Protein AF-A0A417QMX8-F1 (afdb_monomer_lite)

Structure (mmCIF, N/CA/C/O backbone):
data_AF-A0A417QMX8-F1
#
_entry.id   AF-A0A417QMX8-F1
#
loop_
_atom_site.group_PDB
_atom_site.id
_atom_site.type_symbol
_atom_site.label_atom_id
_atom_site.label_alt_id
_atom_site.label_comp_id
_atom_site.label_asym_id
_atom_site.label_entity_id
_atom_site.label_seq_id
_atom_site.pdbx_PDB_ins_code
_atom_site.Cartn_x
_atom_site.Cartn_y
_atom_site.Cartn_z
_atom_site.occupancy
_atom_site.B_iso_or_equiv
_atom_site.auth_seq_id
_atom_site.auth_comp_id
_atom_site.auth_asym_id
_atom_site.auth_atom_id
_atom_site.pdbx_PDB_model_num
ATOM 1 N N . MET A 1 1 ? -8.780 -16.884 26.798 1.00 54.28 1 MET A N 1
ATOM 2 C CA . MET A 1 1 ? -8.172 -17.456 25.571 1.00 54.28 1 MET A CA 1
ATOM 3 C C . MET A 1 1 ? -7.339 -18.668 25.949 1.00 54.28 1 MET A C 1
ATOM 5 O O . MET A 1 1 ? -6.487 -18.534 26.827 1.00 54.28 1 MET A O 1
ATOM 9 N N . LYS A 1 2 ? -7.611 -19.843 25.368 1.00 57.75 2 LYS A N 1
ATOM 10 C CA . LYS A 1 2 ? -6.919 -21.092 25.726 1.00 57.75 2 LYS A CA 1
ATOM 11 C C . LYS A 1 2 ? -5.534 -21.127 25.065 1.00 57.75 2 LYS A C 1
ATOM 13 O O . LYS A 1 2 ? -5.317 -20.544 24.009 1.00 57.75 2 LYS A O 1
ATOM 18 N N . LYS A 1 3 ? -4.575 -21.821 25.689 1.00 55.22 3 LYS A N 1
ATOM 19 C CA . LYS A 1 3 ? -3.180 -21.956 25.213 1.00 55.22 3 LYS A CA 1
ATOM 20 C C . LYS A 1 3 ? -3.089 -22.471 23.762 1.00 55.22 3 LYS A C 1
ATOM 22 O O . LYS A 1 3 ? -2.187 -22.069 23.039 1.00 55.22 3 LYS A O 1
ATOM 27 N N . SER A 1 4 ? -4.052 -23.295 23.342 1.00 53.16 4 SER A N 1
ATOM 28 C CA . SER A 1 4 ? -4.179 -23.825 21.976 1.00 53.16 4 SER A CA 1
ATOM 29 C C . SER A 1 4 ? -4.442 -22.729 20.929 1.00 53.16 4 SER A C 1
ATOM 31 O O . SER A 1 4 ? -3.781 -22.712 19.892 1.00 53.16 4 SER A O 1
ATOM 33 N N . ASP A 1 5 ? -5.281 -21.739 21.246 1.00 51.12 5 ASP A N 1
ATOM 34 C CA . ASP A 1 5 ? -5.625 -20.640 20.329 1.00 51.12 5 ASP A CA 1
ATOM 35 C C . ASP A 1 5 ? -4.407 -19.751 20.027 1.00 51.12 5 ASP A C 1
ATOM 37 O O . ASP A 1 5 ? -4.219 -19.286 18.904 1.00 51.12 5 ASP A O 1
ATOM 41 N N . LYS A 1 6 ? -3.532 -19.555 21.027 1.00 50.91 6 LYS A N 1
ATOM 42 C CA . LYS A 1 6 ? -2.272 -18.808 20.868 1.00 50.91 6 LYS A CA 1
ATOM 43 C C . LYS A 1 6 ? -1.264 -19.533 19.979 1.00 50.91 6 LYS A C 1
ATOM 45 O O . LYS A 1 6 ? -0.525 -18.873 19.257 1.00 50.91 6 LYS A O 1
ATOM 50 N N . ILE A 1 7 ? -1.210 -20.864 20.049 1.00 55.16 7 ILE A N 1
ATOM 51 C CA . ILE A 1 7 ? -0.301 -21.668 19.221 1.00 55.16 7 ILE A CA 1
ATOM 52 C C . ILE A 1 7 ? -0.758 -21.597 17.766 1.00 55.16 7 ILE A C 1
ATOM 54 O O . ILE A 1 7 ? 0.043 -21.267 16.901 1.00 55.16 7 ILE A O 1
ATOM 58 N N . PHE A 1 8 ? -2.054 -21.788 17.517 1.00 44.28 8 PHE A N 1
ATOM 59 C CA . PHE A 1 8 ? -2.625 -21.745 16.173 1.00 44.28 8 PHE A CA 1
ATOM 60 C C . PHE A 1 8 ? -2.494 -20.368 15.503 1.00 44.28 8 PHE A C 1
ATOM 62 O O . PHE A 1 8 ? -2.169 -20.287 14.319 1.00 44.28 8 PHE A O 1
ATOM 69 N N . ALA A 1 9 ? -2.691 -19.279 16.255 1.00 54.56 9 ALA A N 1
ATOM 70 C CA . ALA A 1 9 ? -2.463 -17.922 15.754 1.00 54.56 9 ALA A CA 1
ATOM 71 C C . ALA A 1 9 ? -0.992 -17.696 15.359 1.00 54.56 9 ALA A C 1
ATOM 73 O O . ALA A 1 9 ? -0.721 -17.214 14.261 1.00 54.56 9 ALA A O 1
ATOM 74 N N . ARG A 1 10 ? -0.048 -18.147 16.197 1.00 57.88 10 ARG A N 1
ATOM 75 C CA . ARG A 1 10 ? 1.392 -18.041 15.927 1.00 57.88 10 ARG A CA 1
ATOM 76 C C . ARG A 1 10 ? 1.803 -18.848 14.687 1.00 57.88 10 ARG A C 1
ATOM 78 O O . ARG A 1 10 ? 2.623 -18.385 13.905 1.00 57.88 10 ARG A O 1
ATOM 85 N N . THR A 1 11 ? 1.197 -20.017 14.458 1.00 62.81 11 THR A N 1
ATOM 86 C CA . THR A 1 11 ? 1.437 -20.828 13.250 1.00 62.81 11 THR A CA 1
ATOM 87 C C . THR A 1 11 ? 0.980 -20.112 11.977 1.00 62.81 11 THR A C 1
ATOM 89 O O . THR A 1 11 ? 1.682 -20.159 10.972 1.00 62.81 11 THR A O 1
ATOM 92 N N . LYS A 1 12 ? -0.157 -19.404 12.010 1.00 59.84 12 LYS A N 1
ATOM 93 C CA . LYS A 1 12 ? -0.648 -18.614 10.865 1.00 59.84 12 LYS A CA 1
ATOM 94 C C . LYS A 1 12 ? 0.264 -17.436 10.538 1.00 59.84 12 LYS A C 1
ATOM 96 O O . LYS A 1 12 ? 0.557 -17.210 9.368 1.00 59.84 12 LYS A O 1
ATOM 101 N N . GLU A 1 13 ? 0.736 -16.726 11.561 1.00 58.25 13 GLU A N 1
ATOM 102 C CA . GLU A 1 13 ? 1.704 -15.632 11.410 1.00 58.25 13 GLU A CA 1
ATOM 103 C C . GLU A 1 13 ? 3.024 -16.138 10.813 1.00 58.25 13 GLU A C 1
ATOM 105 O O . GLU A 1 13 ? 3.556 -15.524 9.892 1.00 58.25 13 GLU A O 1
ATOM 110 N N . SER A 1 14 ? 3.515 -17.298 11.267 1.00 60.28 14 SER A N 1
ATOM 111 C CA . SER A 1 14 ? 4.718 -17.929 10.708 1.00 60.28 14 SER A CA 1
ATOM 112 C C . SER A 1 14 ? 4.537 -18.367 9.253 1.00 60.28 14 SER A C 1
ATOM 114 O O . SER A 1 14 ? 5.435 -18.150 8.448 1.00 60.28 14 SER A O 1
ATOM 116 N N . ILE A 1 15 ? 3.384 -18.936 8.884 1.00 68.88 15 ILE A N 1
ATOM 117 C CA . ILE A 1 15 ? 3.096 -19.327 7.492 1.00 68.88 15 ILE A CA 1
ATOM 118 C C . ILE A 1 15 ? 3.048 -18.095 6.584 1.00 68.88 15 ILE A C 1
ATOM 120 O O . ILE A 1 15 ? 3.645 -18.109 5.511 1.00 68.88 15 ILE A O 1
ATOM 124 N N . LEU A 1 16 ? 2.386 -17.021 7.022 1.00 63.09 16 LEU A N 1
ATOM 125 C CA . LEU A 1 16 ? 2.318 -15.769 6.268 1.00 63.09 16 LEU A CA 1
ATOM 126 C C . LEU A 1 16 ? 3.715 -15.171 6.050 1.00 63.09 16 LEU A C 1
ATOM 128 O O . LEU A 1 16 ? 4.036 -14.777 4.933 1.00 63.09 16 LEU A O 1
ATOM 132 N N . LEU A 1 17 ? 4.558 -15.169 7.089 1.00 62.47 17 LEU A N 1
ATOM 133 C CA . LEU A 1 17 ? 5.957 -14.739 7.015 1.00 62.47 17 LEU A CA 1
ATOM 134 C C . LEU A 1 17 ? 6.774 -15.582 6.035 1.00 62.47 17 LEU A C 1
ATOM 136 O O . LEU A 1 17 ? 7.532 -15.022 5.255 1.00 62.47 17 LEU A O 1
ATOM 140 N N . ILE A 1 18 ? 6.604 -16.905 6.042 1.00 70.56 18 ILE A N 1
ATOM 141 C CA . ILE A 1 18 ? 7.305 -17.808 5.120 1.00 70.56 18 ILE A CA 1
ATOM 142 C C . ILE A 1 18 ? 6.863 -17.553 3.676 1.00 70.56 18 ILE A C 1
ATOM 144 O O . ILE A 1 18 ? 7.710 -17.467 2.794 1.00 70.56 18 ILE A O 1
ATOM 148 N N . VAL A 1 19 ? 5.562 -17.379 3.425 1.00 69.12 19 VAL A N 1
ATOM 149 C CA . VAL A 1 19 ? 5.044 -17.056 2.085 1.00 69.12 19 VAL A CA 1
ATOM 150 C C . VAL A 1 19 ? 5.583 -15.707 1.603 1.00 69.12 19 VAL A C 1
ATOM 152 O O . VAL A 1 19 ? 6.073 -15.622 0.481 1.00 69.12 19 VAL A O 1
ATOM 155 N N . LEU A 1 20 ? 5.571 -14.680 2.457 1.00 59.78 20 LEU A N 1
ATOM 156 C CA . LEU A 1 20 ? 6.197 -13.380 2.184 1.00 59.78 20 LEU A CA 1
ATOM 157 C C . LEU A 1 20 ? 7.687 -13.525 1.854 1.00 59.78 20 LEU A C 1
ATOM 159 O O . LEU A 1 20 ? 8.150 -12.967 0.865 1.00 59.78 20 LEU A O 1
ATOM 163 N N . LEU A 1 21 ? 8.427 -14.309 2.640 1.00 63.59 21 LEU A N 1
ATOM 164 C CA . LEU A 1 21 ? 9.862 -14.515 2.449 1.00 63.59 21 LEU A CA 1
ATOM 165 C C . LEU A 1 21 ? 10.164 -15.239 1.129 1.00 63.59 21 LEU A C 1
ATOM 167 O O . LEU A 1 21 ? 11.103 -14.869 0.433 1.00 63.59 21 LEU A O 1
ATOM 171 N N . VAL A 1 22 ? 9.348 -16.232 0.765 1.00 63.25 22 VAL A N 1
ATOM 172 C CA . VAL A 1 22 ? 9.466 -16.984 -0.495 1.00 63.25 22 VAL A CA 1
ATOM 173 C C . VAL A 1 22 ? 9.154 -16.098 -1.704 1.00 63.25 22 VAL A C 1
ATOM 175 O O . VAL A 1 22 ? 9.828 -16.203 -2.725 1.00 63.25 22 VAL A O 1
ATOM 178 N N . LEU A 1 23 ? 8.184 -15.187 -1.591 1.00 53.84 23 LEU A N 1
ATOM 179 C CA . LEU A 1 23 ? 7.875 -14.203 -2.637 1.00 53.84 23 LEU A CA 1
ATOM 180 C C . LEU A 1 23 ? 8.956 -13.119 -2.784 1.00 53.84 23 LEU A C 1
ATOM 182 O O . LEU A 1 23 ? 9.056 -12.509 -3.850 1.00 53.84 23 LEU A O 1
ATOM 186 N N . CYS A 1 24 ? 9.761 -12.907 -1.739 1.00 50.81 24 CYS A N 1
ATOM 187 C CA . CYS A 1 24 ? 10.933 -12.033 -1.738 1.00 50.81 24 CYS A CA 1
ATOM 188 C C . CYS A 1 24 ? 12.209 -12.714 -2.254 1.00 50.81 24 CYS A C 1
ATOM 190 O O . CYS A 1 24 ? 13.229 -12.033 -2.344 1.00 50.81 24 CYS A O 1
ATOM 192 N N . ILE A 1 25 ? 12.194 -14.015 -2.582 1.00 51.94 25 ILE A N 1
ATOM 193 C CA . ILE A 1 25 ? 13.356 -14.665 -3.199 1.00 51.94 25 ILE A CA 1
ATOM 194 C C . ILE A 1 25 ? 13.515 -14.065 -4.602 1.00 51.94 25 ILE A C 1
ATOM 196 O O . ILE A 1 25 ? 12.641 -14.279 -5.451 1.00 51.94 25 ILE A O 1
ATOM 200 N N . PRO A 1 26 ? 14.599 -13.316 -4.877 1.00 44.69 26 PRO A N 1
ATOM 201 C CA . PRO A 1 26 ? 14.852 -12.852 -6.226 1.00 44.69 26 PRO A CA 1
ATOM 202 C C . PRO A 1 26 ? 15.018 -14.087 -7.112 1.00 44.69 26 PRO A C 1
ATOM 204 O O . PRO A 1 26 ? 15.780 -15.002 -6.787 1.00 44.69 26 PRO A O 1
ATOM 207 N N . LYS A 1 27 ? 14.285 -14.147 -8.231 1.00 48.41 27 LYS A N 1
ATOM 208 C CA . LYS A 1 27 ? 14.638 -15.100 -9.287 1.00 48.41 27 LYS A CA 1
ATOM 209 C C . LYS A 1 27 ? 16.094 -14.825 -9.654 1.00 48.41 27 LYS A C 1
ATOM 211 O O . LYS A 1 27 ? 16.461 -13.669 -9.802 1.00 48.41 27 LYS A O 1
ATOM 216 N N . VAL A 1 28 ? 16.908 -15.874 -9.751 1.00 42.94 28 VAL A N 1
ATOM 217 C CA . VAL A 1 28 ? 18.313 -15.769 -10.159 1.00 42.94 28 VAL A CA 1
ATOM 218 C C . VAL A 1 28 ? 18.364 -15.018 -11.493 1.00 42.94 28 VAL A C 1
ATOM 220 O O . VAL A 1 28 ? 17.867 -15.528 -12.495 1.00 42.94 28 VAL A O 1
ATOM 223 N N . VAL A 1 29 ? 18.898 -13.796 -11.482 1.00 42.66 29 VAL A N 1
ATOM 224 C CA . VAL A 1 29 ? 19.109 -12.976 -12.680 1.00 42.66 29 VAL A CA 1
ATOM 225 C C . VAL A 1 29 ? 20.572 -13.131 -13.078 1.00 42.66 29 VAL A C 1
ATOM 227 O O . VAL A 1 29 ? 21.467 -12.865 -12.276 1.00 42.66 29 VAL A O 1
ATOM 230 N N . TYR A 1 30 ? 20.813 -13.611 -14.299 1.00 42.34 30 TYR A N 1
ATOM 231 C CA . TYR A 1 30 ? 22.146 -13.637 -14.894 1.00 42.34 30 TYR A CA 1
ATOM 232 C C . TYR A 1 30 ? 22.594 -12.195 -15.170 1.00 42.34 30 TYR A C 1
ATOM 234 O O . TYR A 1 30 ? 21.840 -11.398 -15.727 1.00 42.34 30 TYR A O 1
ATOM 242 N N . ALA A 1 31 ? 23.813 -11.869 -14.744 1.00 40.19 31 ALA A N 1
ATOM 243 C CA . ALA A 1 31 ? 24.342 -10.514 -14.589 1.00 40.19 31 ALA A CA 1
ATOM 244 C C . ALA A 1 31 ? 24.662 -9.747 -15.895 1.00 40.19 31 ALA A C 1
ATOM 246 O O . ALA A 1 31 ? 25.539 -8.895 -15.875 1.00 40.19 31 ALA A O 1
ATOM 247 N N . ASP A 1 32 ? 23.972 -10.016 -17.008 1.00 42.50 32 ASP A N 1
ATOM 248 C CA . ASP A 1 32 ? 24.208 -9.328 -18.293 1.00 42.50 32 ASP A CA 1
ATOM 249 C C . ASP A 1 32 ? 22.947 -9.186 -19.170 1.00 42.50 32 ASP A C 1
ATOM 251 O O . ASP A 1 32 ? 23.017 -9.087 -20.396 1.00 42.50 32 ASP A O 1
ATOM 255 N N . SER A 1 33 ? 21.759 -9.199 -18.564 1.00 39.97 33 SER A N 1
ATOM 256 C CA . SER A 1 33 ? 20.526 -9.421 -19.324 1.00 39.97 33 SER A CA 1
ATOM 257 C C . SER A 1 33 ? 19.621 -8.189 -19.298 1.00 39.97 33 SER A C 1
ATOM 259 O O . SER A 1 33 ? 19.035 -7.837 -18.275 1.00 39.97 33 SER A O 1
ATOM 261 N N . SER A 1 34 ? 19.569 -7.490 -20.435 1.00 47.59 34 SER A N 1
ATOM 262 C CA . SER A 1 34 ? 18.612 -6.408 -20.672 1.00 47.59 34 SER A CA 1
ATOM 263 C C . SER A 1 34 ? 17.193 -6.973 -20.660 1.00 47.59 34 SER A C 1
ATOM 265 O O . SER A 1 34 ? 16.880 -7.907 -21.391 1.00 47.59 34 SER A O 1
ATOM 267 N N . TRP A 1 35 ? 16.343 -6.415 -19.805 1.00 47.94 35 TRP A N 1
ATOM 268 C CA . TRP A 1 35 ? 14.967 -6.856 -19.633 1.00 47.94 35 TRP A CA 1
ATOM 269 C C . TRP A 1 35 ? 14.167 -6.537 -20.919 1.00 47.94 35 TRP A C 1
ATOM 271 O O . TRP A 1 35 ? 14.087 -5.376 -21.332 1.00 47.94 35 TRP A O 1
ATOM 281 N N . ILE A 1 36 ? 13.600 -7.550 -21.592 1.00 54.50 36 ILE A N 1
ATOM 282 C CA . ILE A 1 36 ? 12.830 -7.385 -22.847 1.00 54.50 36 ILE A CA 1
ATOM 283 C C . ILE A 1 36 ? 11.371 -7.827 -22.637 1.00 54.50 36 ILE A C 1
ATOM 285 O O . ILE A 1 36 ? 11.106 -8.947 -22.192 1.00 54.50 36 ILE A O 1
ATOM 289 N N . TRP A 1 37 ? 10.403 -6.962 -22.992 1.00 54.34 37 TRP A N 1
ATOM 290 C CA . TRP A 1 37 ? 8.965 -7.278 -22.902 1.00 54.34 37 TRP A CA 1
ATOM 291 C C . TRP A 1 37 ? 8.634 -8.274 -24.023 1.00 54.34 37 TRP A C 1
ATOM 293 O O . TRP A 1 37 ? 8.747 -7.937 -25.201 1.00 54.34 37 TRP A O 1
ATOM 303 N N . PHE A 1 38 ? 8.193 -9.489 -23.682 1.00 51.31 38 PHE A N 1
ATOM 304 C CA . PHE A 1 38 ? 7.687 -10.460 -24.665 1.00 51.31 38 PHE A CA 1
ATOM 305 C C . PHE A 1 38 ? 6.209 -10.233 -25.007 1.00 51.31 38 PHE A C 1
ATOM 307 O O . PHE A 1 38 ? 5.724 -10.732 -26.021 1.00 51.31 38 PHE A O 1
ATOM 314 N N . THR A 1 39 ? 5.473 -9.506 -24.164 1.00 56.09 39 THR A N 1
ATOM 315 C CA . THR A 1 39 ? 4.051 -9.196 -24.364 1.00 56.09 39 THR A CA 1
ATOM 316 C C . THR A 1 39 ? 3.845 -7.777 -24.874 1.00 56.09 39 THR A C 1
ATOM 318 O O . THR A 1 39 ? 4.476 -6.840 -24.400 1.00 56.09 39 THR A O 1
ATOM 321 N N . THR A 1 40 ? 2.877 -7.601 -25.776 1.00 54.75 40 THR A N 1
ATOM 322 C CA . THR A 1 40 ? 2.413 -6.287 -26.259 1.00 54.75 40 THR A CA 1
ATOM 323 C C . THR A 1 40 ? 1.698 -5.455 -25.191 1.00 54.75 40 THR A C 1
ATOM 325 O O . THR A 1 40 ? 1.494 -4.261 -25.391 1.00 54.75 40 THR A O 1
ATOM 328 N N . THR A 1 41 ? 1.296 -6.071 -24.075 1.00 55.19 41 THR A N 1
ATOM 329 C CA . THR A 1 41 ? 0.686 -5.376 -22.939 1.00 55.19 41 THR A CA 1
ATOM 330 C C . THR A 1 41 ? 1.776 -4.747 -22.086 1.00 55.19 41 THR A C 1
ATOM 332 O O . THR A 1 41 ? 2.574 -5.454 -21.469 1.00 55.19 41 THR A O 1
ATOM 335 N N . ALA A 1 42 ? 1.798 -3.420 -22.046 1.00 59.97 42 ALA A N 1
ATOM 336 C CA . ALA A 1 42 ? 2.714 -2.681 -21.192 1.00 59.97 42 ALA A CA 1
ATOM 337 C C . ALA A 1 42 ? 2.119 -2.506 -19.778 1.00 59.97 42 ALA A C 1
ATOM 339 O O . ALA A 1 42 ? 0.903 -2.321 -19.654 1.00 59.97 42 ALA A O 1
ATOM 340 N N . PRO A 1 43 ? 2.939 -2.480 -18.710 1.00 60.19 43 PRO A N 1
ATOM 341 C CA . PRO A 1 43 ? 2.465 -2.371 -17.325 1.00 60.19 43 PRO A CA 1
ATOM 342 C C . PRO A 1 43 ? 1.496 -1.210 -17.072 1.00 60.19 43 PRO A C 1
ATOM 344 O O . PRO A 1 43 ? 0.509 -1.372 -16.355 1.00 60.19 43 PRO A O 1
ATOM 347 N N . TYR A 1 44 ? 1.705 -0.059 -17.722 1.00 64.38 44 TYR A N 1
ATOM 348 C CA . TYR A 1 44 ? 0.840 1.113 -17.559 1.00 64.38 44 TYR A CA 1
ATOM 349 C C . TYR A 1 44 ? -0.608 0.884 -18.025 1.00 64.38 44 TYR A C 1
ATOM 351 O O . TYR A 1 44 ? -1.520 1.549 -17.539 1.00 64.38 44 TYR A O 1
ATOM 359 N N . GLN A 1 45 ? -0.843 -0.071 -18.930 1.00 66.25 45 GLN A N 1
ATOM 360 C CA . GLN A 1 45 ? -2.184 -0.418 -19.410 1.00 66.25 45 GLN A CA 1
ATOM 361 C C . GLN A 1 45 ? -2.971 -1.237 -18.378 1.00 66.25 45 GLN A C 1
ATOM 363 O O . GLN A 1 45 ? -4.201 -1.214 -18.382 1.00 66.25 45 GLN A O 1
ATOM 368 N N . LEU A 1 46 ? -2.278 -1.937 -17.474 1.00 71.12 46 LEU A N 1
ATOM 369 C CA . LEU A 1 46 ? -2.892 -2.702 -16.386 1.00 71.12 46 LEU A CA 1
ATOM 370 C C . LEU A 1 46 ? -3.136 -1.859 -15.132 1.00 71.12 46 LEU A C 1
ATOM 372 O O . LEU A 1 46 ? -4.014 -2.209 -14.342 1.00 71.12 46 LEU A O 1
ATOM 376 N N . LEU A 1 47 ? -2.404 -0.751 -14.963 1.00 72.25 47 LEU A N 1
ATOM 377 C CA . LEU A 1 47 ? -2.471 0.103 -13.772 1.00 72.25 47 LEU A CA 1
ATOM 378 C C . LEU A 1 47 ? -3.901 0.500 -13.369 1.00 72.25 47 LEU A C 1
ATOM 380 O O . LEU A 1 47 ? -4.215 0.347 -12.190 1.00 72.25 47 LEU A O 1
ATOM 384 N N . PRO A 1 48 ? -4.802 0.938 -14.275 1.00 76.56 48 PRO A N 1
ATOM 385 C CA . PRO A 1 48 ? -6.156 1.320 -13.871 1.00 76.56 48 PRO A CA 1
ATOM 386 C C . PRO A 1 48 ? -6.956 0.146 -13.296 1.00 76.56 48 PRO A C 1
ATOM 388 O O . PRO A 1 48 ? -7.662 0.298 -12.301 1.00 76.56 48 PRO A O 1
ATOM 391 N N . PHE A 1 49 ? -6.828 -1.043 -13.891 1.00 81.25 49 PHE A N 1
ATOM 392 C CA . PHE A 1 49 ? -7.551 -2.240 -13.455 1.00 81.25 49 PHE A CA 1
ATOM 393 C C . PHE A 1 49 ? -7.020 -2.760 -12.123 1.00 81.25 49 PHE A C 1
ATOM 395 O O . PHE A 1 49 ? -7.791 -3.087 -11.221 1.00 81.25 49 PHE A O 1
ATOM 402 N N . VAL A 1 50 ? -5.696 -2.793 -11.998 1.00 81.81 50 VAL A N 1
ATOM 403 C CA . VAL A 1 50 ? -4.994 -3.150 -10.772 1.00 81.81 50 VAL A CA 1
ATOM 404 C C . VAL A 1 50 ? -5.366 -2.199 -9.639 1.00 81.81 50 VAL A C 1
ATOM 406 O O . VAL A 1 50 ? -5.726 -2.668 -8.566 1.00 81.81 50 VAL A O 1
ATOM 409 N N . ALA A 1 51 ? -5.341 -0.885 -9.874 1.00 85.38 51 ALA A N 1
ATOM 410 C CA . ALA A 1 51 ? -5.667 0.113 -8.859 1.00 85.38 51 ALA A CA 1
ATOM 411 C C . ALA A 1 51 ? -7.105 -0.054 -8.347 1.00 85.38 51 ALA A C 1
ATOM 413 O O . ALA A 1 51 ? -7.345 -0.047 -7.141 1.00 85.38 51 ALA A O 1
ATOM 414 N N . VAL A 1 52 ? -8.064 -0.278 -9.252 1.00 87.88 52 VAL A N 1
ATOM 415 C CA . VAL A 1 52 ? -9.455 -0.560 -8.871 1.00 87.88 52 VAL A CA 1
ATOM 416 C C . VAL A 1 52 ? -9.545 -1.836 -8.032 1.00 87.88 52 VAL A C 1
ATOM 418 O O . VAL A 1 52 ? -10.226 -1.847 -7.007 1.00 87.88 52 VAL A O 1
ATOM 421 N N . LEU A 1 53 ? -8.851 -2.903 -8.431 1.00 87.06 53 LEU A N 1
ATOM 422 C CA . LEU A 1 53 ? -8.866 -4.172 -7.709 1.00 87.06 53 LEU A CA 1
ATOM 423 C C . LEU A 1 53 ? -8.238 -4.052 -6.311 1.00 87.06 53 LEU A C 1
ATOM 425 O O . LEU A 1 53 ? -8.806 -4.569 -5.347 1.00 87.06 53 LEU A O 1
ATOM 429 N N . THR A 1 54 ? -7.128 -3.322 -6.189 1.00 90.44 54 THR A N 1
ATOM 430 C CA . THR A 1 54 ? -6.477 -2.996 -4.912 1.00 90.44 54 THR A CA 1
ATOM 431 C C . 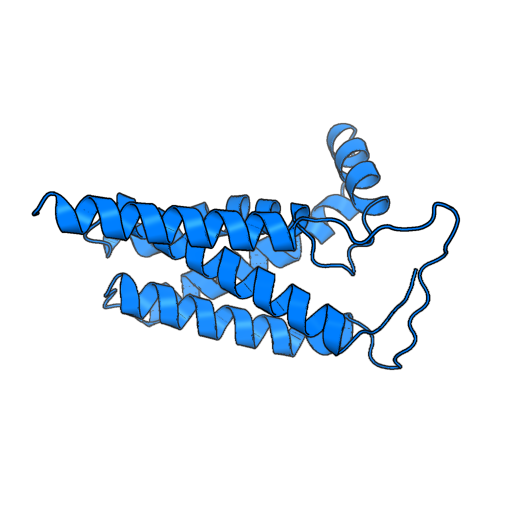THR A 1 54 ? -7.442 -2.271 -3.979 1.00 90.44 54 THR A C 1
ATOM 433 O O . THR A 1 54 ? -7.700 -2.754 -2.875 1.00 90.44 54 THR A O 1
ATOM 436 N N . ILE A 1 55 ? -8.081 -1.196 -4.458 1.00 91.88 55 ILE A N 1
ATOM 437 C CA . ILE A 1 55 ? -9.063 -0.427 -3.679 1.00 91.88 55 ILE A CA 1
ATOM 438 C C . ILE A 1 55 ? -10.213 -1.323 -3.208 1.00 91.88 55 ILE A C 1
ATOM 440 O O . ILE A 1 55 ? -10.628 -1.245 -2.051 1.00 91.88 55 ILE A O 1
ATOM 444 N N . VAL A 1 56 ? -10.736 -2.190 -4.082 1.00 91.69 56 VAL A N 1
ATOM 445 C CA . VAL A 1 56 ? -11.837 -3.102 -3.738 1.00 91.69 56 VAL A CA 1
ATOM 446 C C . VAL A 1 56 ? -11.426 -4.073 -2.632 1.00 91.69 56 VAL A C 1
ATOM 448 O O . VAL A 1 56 ? -12.167 -4.236 -1.660 1.00 91.69 56 VAL A O 1
ATOM 451 N N . ILE A 1 57 ? -10.262 -4.711 -2.749 1.00 89.50 57 ILE A N 1
ATOM 452 C CA . ILE A 1 57 ? -9.795 -5.703 -1.773 1.00 89.50 57 ILE A CA 1
ATOM 453 C C . ILE A 1 57 ? -9.513 -5.045 -0.423 1.00 89.50 57 ILE A C 1
ATOM 455 O O . ILE A 1 57 ? -10.009 -5.523 0.600 1.00 89.50 57 ILE A O 1
ATOM 459 N N . GLU A 1 58 ? -8.789 -3.929 -0.408 1.00 93.00 58 GLU A N 1
ATOM 460 C CA . GLU A 1 58 ? -8.472 -3.202 0.823 1.00 93.00 58 GLU A CA 1
ATOM 461 C C . GLU A 1 58 ? -9.726 -2.696 1.521 1.00 93.00 58 GLU A C 1
ATOM 463 O O . GLU A 1 58 ? -9.900 -2.922 2.723 1.00 93.00 58 GLU A O 1
ATOM 468 N N . TYR A 1 59 ? -10.653 -2.107 0.763 1.00 94.06 59 TYR A N 1
ATOM 469 C CA . TYR A 1 59 ? -11.950 -1.691 1.280 1.00 94.06 59 TYR A CA 1
ATOM 470 C C . TYR A 1 59 ? -12.685 -2.853 1.955 1.00 94.06 59 TYR A C 1
ATOM 472 O O . TYR A 1 59 ? -13.161 -2.712 3.086 1.00 94.06 59 TYR A O 1
ATOM 480 N N . LEU A 1 60 ? -12.776 -4.008 1.286 1.00 91.44 60 LEU A N 1
ATOM 481 C CA . LEU A 1 60 ? -13.471 -5.180 1.815 1.00 91.44 60 LEU A CA 1
ATOM 482 C C . LEU A 1 60 ? -12.781 -5.733 3.065 1.00 91.44 60 LEU A C 1
ATOM 484 O O . LEU A 1 60 ? -13.467 -6.020 4.047 1.00 91.44 60 LEU A O 1
ATOM 488 N N . MET A 1 61 ? -11.453 -5.857 3.064 1.00 92.50 61 MET A N 1
ATOM 489 C CA . MET A 1 61 ? -10.689 -6.371 4.205 1.00 92.50 61 MET A CA 1
ATOM 490 C C . MET A 1 61 ? -10.817 -5.459 5.426 1.00 92.50 61 MET A C 1
ATOM 492 O O . MET A 1 61 ? -11.200 -5.924 6.502 1.00 92.50 61 MET A O 1
ATOM 496 N N . ILE A 1 62 ? -10.565 -4.160 5.261 1.00 92.81 62 ILE A N 1
ATOM 497 C CA . ILE A 1 62 ? -10.606 -3.182 6.354 1.00 92.81 62 ILE A CA 1
ATOM 498 C C . ILE A 1 62 ? -12.020 -3.101 6.927 1.00 92.81 62 ILE A C 1
ATOM 500 O O . ILE A 1 62 ? -12.213 -3.269 8.132 1.00 92.81 62 ILE A O 1
ATOM 504 N N . LYS A 1 63 ? -13.031 -2.926 6.071 1.00 93.25 63 LYS A N 1
ATOM 505 C CA . LYS A 1 63 ? -14.427 -2.839 6.507 1.00 93.25 63 LYS A CA 1
ATOM 506 C C . LYS A 1 63 ? -14.880 -4.108 7.228 1.00 93.25 63 LYS A C 1
ATOM 508 O O . LYS A 1 63 ? -15.462 -4.015 8.307 1.00 93.25 63 LYS A O 1
ATOM 513 N N . ASN A 1 64 ? -14.664 -5.281 6.631 1.00 90.62 64 ASN A N 1
ATOM 514 C CA . ASN A 1 64 ? -15.262 -6.518 7.132 1.00 90.62 64 ASN A CA 1
ATOM 515 C C . ASN A 1 64 ? -14.532 -7.064 8.365 1.00 90.62 64 ASN A C 1
ATOM 517 O O . ASN A 1 64 ? -15.184 -7.647 9.225 1.00 90.62 64 ASN A O 1
ATOM 521 N N . ILE A 1 65 ? -13.211 -6.877 8.477 1.00 91.50 65 ILE A N 1
ATOM 522 C CA . ILE A 1 65 ? -12.421 -7.416 9.599 1.00 91.50 65 ILE A CA 1
ATOM 523 C C . ILE A 1 65 ? -12.396 -6.449 10.794 1.00 91.50 65 ILE A C 1
ATOM 525 O O . ILE A 1 65 ? -12.341 -6.896 11.950 1.00 91.50 65 ILE A O 1
ATOM 529 N N . LEU A 1 66 ? -12.429 -5.133 10.542 1.00 90.44 66 LEU A N 1
ATOM 530 C CA . LEU A 1 66 ? -12.490 -4.110 11.598 1.00 90.44 66 LEU A CA 1
ATOM 531 C C . LEU A 1 66 ? -13.917 -3.693 11.961 1.00 90.44 66 LEU A C 1
ATOM 533 O O . LEU A 1 66 ? -14.092 -2.978 12.940 1.00 90.44 66 LEU A O 1
ATOM 537 N N . HIS A 1 67 ? -14.924 -4.172 11.225 1.00 89.56 67 HIS A N 1
ATOM 538 C CA . HIS A 1 67 ? -16.346 -3.913 11.475 1.00 89.56 67 HIS A CA 1
ATOM 539 C C . HIS A 1 67 ? -16.706 -2.416 11.545 1.00 89.56 67 HIS A C 1
ATOM 541 O O . HIS A 1 67 ? -17.581 -2.010 12.309 1.00 89.56 67 HIS A O 1
ATOM 547 N N . ILE A 1 68 ? -16.042 -1.595 10.724 1.00 90.31 68 ILE A N 1
ATOM 548 C CA . ILE A 1 68 ? -16.263 -0.145 10.660 1.00 90.31 68 ILE A CA 1
ATOM 549 C C . ILE A 1 68 ? -17.635 0.141 10.031 1.00 90.31 68 ILE A C 1
ATOM 551 O O . ILE A 1 68 ?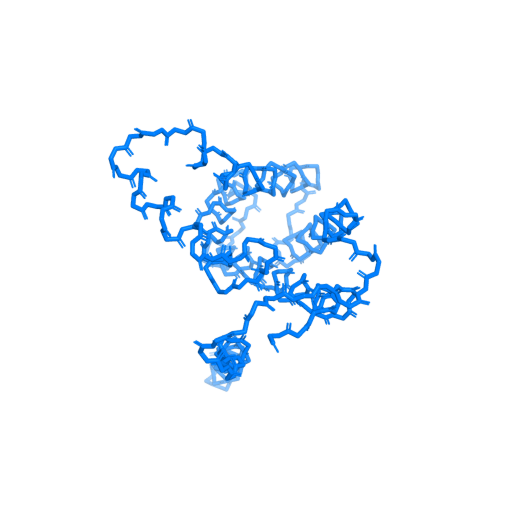 -17.949 -0.348 8.940 1.00 90.31 68 ILE A O 1
ATOM 555 N N . GLN A 1 69 ? -18.452 0.947 10.712 1.00 89.62 69 GLN A N 1
ATOM 556 C CA . GLN A 1 69 ? -19.821 1.255 10.284 1.00 89.62 69 GLN A CA 1
ATOM 557 C C . GLN A 1 69 ? -19.841 2.250 9.119 1.00 89.62 69 GLN A C 1
ATOM 559 O O . GLN A 1 69 ? -20.612 2.084 8.164 1.00 89.62 69 GLN A O 1
ATOM 564 N N . ASN A 1 70 ? -18.972 3.266 9.146 1.00 92.62 70 ASN A N 1
ATOM 565 C CA . ASN A 1 70 ? -18.932 4.287 8.110 1.00 92.62 70 ASN A CA 1
ATOM 566 C C . ASN A 1 70 ? -18.197 3.808 6.851 1.00 92.62 70 ASN A C 1
ATOM 568 O O . ASN A 1 70 ? -17.017 4.073 6.612 1.00 92.62 70 ASN A O 1
ATOM 572 N N . LYS A 1 71 ? -18.951 3.137 5.980 1.00 93.44 71 LYS A N 1
ATOM 573 C CA . LYS A 1 71 ? -18.479 2.624 4.685 1.00 93.44 71 LYS A CA 1
ATOM 574 C C . LYS A 1 71 ? -17.835 3.706 3.811 1.00 93.44 71 LYS A C 1
ATOM 576 O O . LYS A 1 71 ? -16.869 3.416 3.116 1.00 93.44 71 LYS A O 1
ATOM 581 N N . LYS A 1 72 ? -18.360 4.936 3.826 1.00 94.31 72 LYS A N 1
ATOM 582 C CA . LYS A 1 72 ? -17.820 6.034 3.008 1.00 94.31 72 LYS A CA 1
ATOM 583 C C . LYS A 1 72 ? -16.437 6.446 3.499 1.00 94.31 72 LYS A C 1
ATOM 585 O O . LYS A 1 72 ? -15.542 6.638 2.688 1.00 94.31 72 LYS A O 1
ATOM 590 N N . ARG A 1 73 ? -16.253 6.515 4.819 1.00 93.06 73 ARG A N 1
ATOM 591 C CA . ARG A 1 73 ? -14.972 6.864 5.438 1.00 93.06 73 ARG A CA 1
ATOM 592 C C . ARG A 1 73 ? -13.878 5.850 5.114 1.00 93.06 73 ARG A C 1
ATOM 594 O O . ARG A 1 73 ? -12.785 6.263 4.754 1.00 93.06 73 ARG A O 1
ATOM 601 N N . VAL A 1 74 ? -14.185 4.549 5.160 1.00 94.69 74 VAL A N 1
ATOM 602 C CA . VAL A 1 74 ? -13.233 3.495 4.754 1.00 94.69 74 VAL A CA 1
ATOM 603 C C . VAL A 1 74 ? -12.852 3.636 3.282 1.00 94.69 74 VAL A C 1
ATOM 605 O O . VAL A 1 74 ? -11.674 3.581 2.954 1.00 94.69 74 VAL A O 1
ATOM 608 N N . LEU A 1 75 ? -13.833 3.855 2.401 1.00 95.50 75 LEU A N 1
ATOM 609 C CA . LEU A 1 75 ? -13.563 4.027 0.973 1.00 95.50 75 LEU A CA 1
ATOM 610 C C . LEU A 1 75 ? -12.674 5.251 0.708 1.00 95.50 75 LEU A C 1
ATOM 612 O O . LEU A 1 75 ? -11.705 5.146 -0.032 1.00 95.50 75 LEU A O 1
ATOM 616 N N . ILE A 1 76 ? -12.964 6.386 1.351 1.00 96.06 76 ILE A N 1
ATOM 617 C CA . ILE A 1 76 ? -12.143 7.602 1.252 1.00 96.06 76 ILE A CA 1
ATOM 618 C C . ILE A 1 76 ? -10.721 7.336 1.756 1.00 96.06 76 ILE A C 1
ATOM 620 O O . ILE A 1 76 ? -9.769 7.729 1.091 1.00 96.06 76 ILE A O 1
ATOM 624 N N . ALA A 1 77 ? -10.575 6.644 2.890 1.00 95.50 77 ALA A N 1
ATOM 625 C CA . ALA A 1 77 ? -9.270 6.314 3.453 1.00 95.50 77 ALA A CA 1
ATOM 626 C C . ALA A 1 77 ? -8.410 5.508 2.473 1.00 95.50 77 ALA A C 1
ATOM 628 O O . ALA A 1 77 ? -7.271 5.887 2.217 1.00 95.50 77 ALA A O 1
ATOM 629 N N . VAL A 1 78 ? -8.987 4.451 1.894 1.00 95.75 78 VAL A N 1
ATOM 630 C CA . VAL A 1 78 ? -8.315 3.565 0.933 1.00 95.75 78 VAL A CA 1
ATOM 631 C C . VAL A 1 78 ? -7.987 4.296 -0.370 1.00 95.75 78 VAL A C 1
ATOM 633 O O . VAL A 1 78 ? -6.882 4.165 -0.888 1.00 95.75 78 VAL A O 1
ATOM 636 N N . CYS A 1 79 ? -8.906 5.111 -0.898 1.00 94.88 79 CYS A N 1
ATOM 637 C CA . CYS A 1 79 ? -8.645 5.884 -2.113 1.00 94.88 79 CYS A CA 1
ATOM 638 C C . CYS A 1 79 ? -7.518 6.907 -1.912 1.00 94.88 79 CYS A C 1
ATOM 640 O O . CYS A 1 79 ? -6.660 7.042 -2.780 1.00 94.88 79 CYS A O 1
ATOM 642 N N . ILE A 1 80 ? -7.511 7.623 -0.781 1.00 94.88 80 ILE A N 1
ATOM 643 C CA . ILE A 1 80 ? -6.464 8.605 -0.474 1.00 94.88 80 ILE A CA 1
ATOM 644 C C . ILE A 1 80 ? -5.123 7.902 -0.270 1.00 94.88 80 ILE A C 1
ATOM 646 O O . ILE A 1 80 ? -4.128 8.353 -0.829 1.00 94.88 80 ILE A O 1
ATOM 650 N N . SER A 1 81 ? -5.084 6.807 0.495 1.00 94.00 8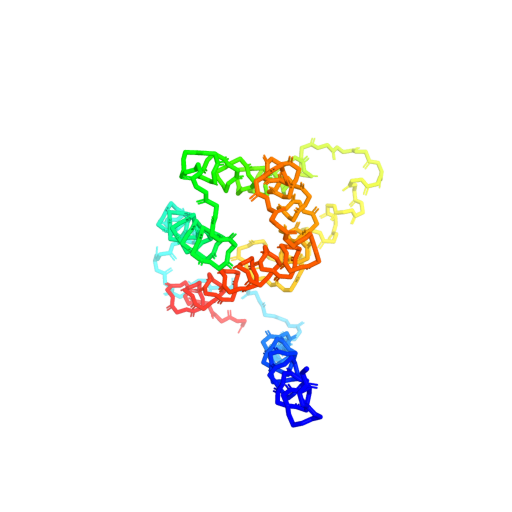1 SER A N 1
ATOM 651 C CA . SER A 1 81 ? -3.835 6.087 0.753 1.00 94.00 81 SER A CA 1
ATOM 652 C C . SER A 1 81 ? -3.214 5.555 -0.533 1.00 94.00 81 SER A C 1
ATOM 654 O O . SER A 1 81 ? -2.050 5.844 -0.793 1.00 94.00 81 SER A O 1
ATOM 656 N N . ASN A 1 82 ? -4.009 4.889 -1.376 1.00 91.25 82 ASN A N 1
ATOM 657 C CA . ASN A 1 8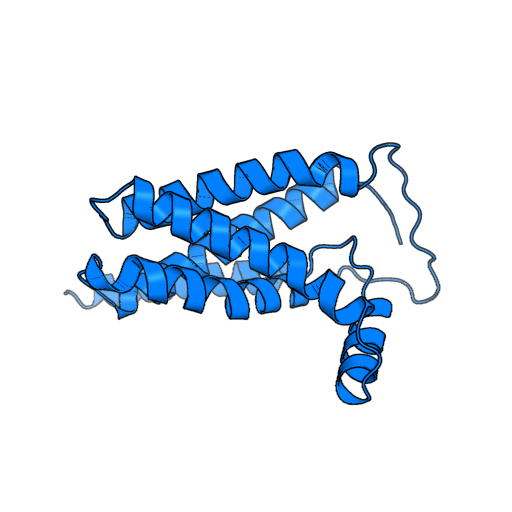2 ? -3.551 4.375 -2.665 1.00 91.25 82 ASN A CA 1
ATOM 658 C C . ASN A 1 82 ? -3.060 5.504 -3.570 1.00 91.25 82 ASN A C 1
ATOM 660 O O . ASN A 1 82 ? -1.983 5.403 -4.147 1.00 91.25 82 ASN A O 1
ATOM 664 N N . LEU A 1 83 ? -3.823 6.598 -3.686 1.00 90.50 83 LEU A N 1
ATOM 665 C CA . LEU A 1 83 ? -3.429 7.731 -4.522 1.00 90.50 83 LEU A CA 1
ATOM 666 C C . LEU A 1 83 ? -2.078 8.303 -4.080 1.00 90.50 83 LEU A C 1
ATOM 668 O O . LEU A 1 83 ? -1.202 8.511 -4.916 1.00 90.50 83 LEU A O 1
ATOM 672 N N . VAL A 1 84 ? -1.889 8.517 -2.776 1.00 89.25 84 VAL A N 1
ATOM 673 C CA . VAL A 1 84 ? -0.625 9.036 -2.242 1.00 89.25 84 VAL A CA 1
ATOM 674 C C . VAL A 1 84 ? 0.511 8.040 -2.483 1.00 89.25 84 VAL A C 1
ATOM 676 O O . VAL A 1 84 ? 1.555 8.451 -2.986 1.00 89.25 84 VAL A O 1
ATOM 679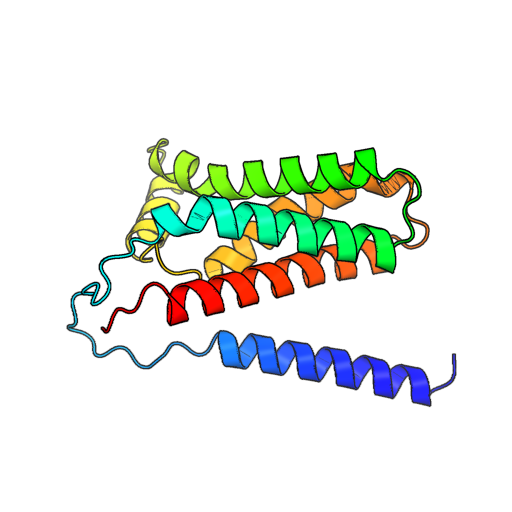 N N . SER A 1 85 ? 0.311 6.744 -2.222 1.00 84.31 85 SER A N 1
ATOM 680 C CA . SER A 1 85 ? 1.308 5.701 -2.513 1.00 84.31 85 SER A CA 1
ATOM 681 C C . SER A 1 85 ? 1.729 5.683 -3.973 1.00 84.31 85 SER A C 1
ATOM 683 O O . SER A 1 85 ? 2.918 5.588 -4.272 1.00 84.31 85 SER A O 1
ATOM 685 N N . PHE A 1 86 ? 0.766 5.821 -4.887 1.00 78.62 86 PHE A N 1
ATOM 686 C CA . PHE A 1 86 ? 1.041 5.901 -6.316 1.00 78.62 86 PHE A CA 1
ATOM 687 C C . PHE A 1 86 ? 1.825 7.156 -6.690 1.00 78.62 86 PHE A C 1
ATOM 689 O O . PHE A 1 86 ? 2.654 7.076 -7.586 1.00 78.62 86 PHE A O 1
ATOM 696 N N . MET A 1 87 ? 1.593 8.294 -6.032 1.00 80.19 87 MET A N 1
ATOM 697 C CA . MET A 1 87 ? 2.266 9.559 -6.346 1.00 80.19 87 MET A CA 1
ATOM 698 C C . MET A 1 87 ? 3.706 9.642 -5.823 1.00 80.19 87 MET A C 1
ATOM 700 O O . MET A 1 87 ? 4.524 10.336 -6.428 1.00 80.19 87 MET A O 1
ATOM 704 N N . VAL A 1 88 ? 4.042 8.966 -4.719 1.00 78.31 88 VAL A N 1
ATOM 705 C CA . VAL A 1 88 ? 5.367 9.103 -4.081 1.00 78.31 88 VAL A CA 1
ATOM 706 C C . VAL A 1 88 ? 6.543 8.765 -5.011 1.00 78.31 88 VAL A C 1
ATOM 708 O O . VAL A 1 88 ? 7.466 9.582 -5.077 1.00 78.31 88 VAL A O 1
ATOM 711 N N . PRO A 1 89 ? 6.531 7.661 -5.785 1.00 69.81 89 PRO A N 1
ATOM 712 C CA . PRO A 1 89 ? 7.584 7.390 -6.763 1.00 69.81 89 PRO A CA 1
ATOM 713 C C . PRO A 1 89 ? 7.767 8.521 -7.787 1.00 69.81 89 PRO A C 1
ATOM 715 O O . PRO A 1 89 ? 8.896 8.870 -8.119 1.00 69.81 89 PRO A O 1
ATOM 718 N N . TYR A 1 90 ? 6.679 9.160 -8.236 1.00 68.44 90 TYR A N 1
ATOM 719 C CA . TYR A 1 90 ? 6.752 10.264 -9.201 1.00 68.44 90 TYR A CA 1
ATOM 720 C C . TYR A 1 90 ? 7.335 11.538 -8.582 1.00 68.44 90 TYR A C 1
ATOM 722 O O . TYR A 1 90 ? 8.143 12.216 -9.217 1.00 68.44 90 TYR A O 1
ATOM 730 N N . PHE A 1 91 ? 7.001 11.855 -7.327 1.00 68.12 91 PHE A N 1
ATOM 731 C CA . PHE A 1 91 ? 7.626 12.986 -6.635 1.00 68.12 91 PHE A CA 1
ATOM 732 C C . PHE A 1 91 ? 9.129 12.779 -6.429 1.00 68.12 91 PHE A C 1
ATOM 734 O O . PHE A 1 91 ? 9.897 13.723 -6.610 1.00 68.12 91 PHE A O 1
ATOM 741 N N . ALA A 1 92 ? 9.557 11.550 -6.124 1.00 64.25 92 ALA A N 1
ATOM 742 C CA . ALA A 1 92 ? 10.974 11.220 -5.976 1.00 64.25 92 ALA A CA 1
ATOM 743 C C . ALA A 1 92 ? 11.777 11.441 -7.272 1.00 64.25 92 ALA A C 1
ATOM 745 O O . ALA A 1 92 ? 12.957 11.768 -7.205 1.00 64.25 92 ALA A O 1
ATOM 746 N N . THR A 1 93 ? 11.144 11.327 -8.446 1.00 60.47 93 THR A N 1
ATOM 747 C CA . THR A 1 93 ? 11.801 11.612 -9.737 1.00 60.47 93 THR A CA 1
ATOM 748 C C . THR A 1 93 ? 11.888 13.102 -10.088 1.00 60.47 93 THR A C 1
ATOM 750 O O . THR A 1 93 ? 12.746 13.484 -10.881 1.00 60.47 93 THR A O 1
ATOM 753 N N . TYR A 1 94 ? 11.030 13.951 -9.508 1.00 60.72 94 TYR A N 1
ATOM 754 C CA . TYR A 1 94 ? 10.942 15.378 -9.849 1.00 60.72 94 TYR A CA 1
ATOM 755 C C . TYR A 1 94 ? 11.872 16.272 -9.008 1.00 60.72 94 TYR A C 1
ATOM 757 O O . TYR A 1 94 ? 12.316 17.315 -9.484 1.00 60.72 94 TYR A O 1
ATOM 765 N N . TYR A 1 95 ? 12.195 15.878 -7.772 1.00 60.19 95 TYR A N 1
ATOM 766 C CA . TYR A 1 95 ? 13.057 16.655 -6.873 1.00 60.19 95 TYR A CA 1
ATOM 767 C C . TYR A 1 95 ? 14.517 16.171 -6.923 1.00 60.19 95 TYR A C 1
ATOM 769 O O . TYR A 1 95 ? 14.814 15.044 -6.542 1.00 60.19 95 TYR A O 1
ATOM 777 N N . GLN A 1 96 ? 15.441 17.036 -7.358 1.00 54.50 96 GLN A N 1
ATOM 778 C CA . GLN A 1 96 ? 16.892 16.774 -7.426 1.00 54.50 96 GLN A CA 1
ATOM 779 C C . GLN A 1 96 ? 17.658 17.342 -6.214 1.00 54.50 96 GLN A C 1
ATOM 781 O O . GLN A 1 96 ? 18.642 18.058 -6.378 1.00 54.50 96 GLN A O 1
ATOM 786 N N . ASP A 1 97 ? 17.212 17.059 -4.990 1.00 56.81 97 ASP A N 1
ATOM 787 C CA . ASP A 1 97 ? 18.003 17.363 -3.784 1.00 56.81 97 ASP A CA 1
ATOM 788 C C . ASP A 1 97 ? 18.860 16.150 -3.383 1.00 56.81 97 ASP A C 1
ATOM 790 O O . ASP A 1 97 ? 18.468 15.013 -3.613 1.00 56.81 97 ASP A O 1
ATOM 794 N N . GLY A 1 98 ? 20.030 16.348 -2.763 1.00 53.19 98 GLY A N 1
ATOM 795 C CA . GLY A 1 98 ? 21.049 15.291 -2.579 1.00 53.19 98 GLY A CA 1
ATOM 796 C C . GLY A 1 98 ? 20.596 13.996 -1.871 1.00 53.19 98 GLY A C 1
ATOM 797 O O . GLY A 1 98 ? 21.113 12.918 -2.161 1.00 53.19 98 GLY A O 1
ATOM 798 N N . VAL A 1 99 ? 19.593 14.063 -0.986 1.00 58.19 99 VAL A N 1
ATOM 799 C CA . VAL A 1 99 ? 18.947 12.869 -0.391 1.00 58.19 99 VAL A CA 1
ATOM 800 C C . VAL A 1 99 ? 18.071 12.148 -1.422 1.00 58.19 99 VAL A C 1
ATOM 802 O O . VAL A 1 99 ? 18.064 10.918 -1.494 1.00 58.19 99 VAL A O 1
ATOM 805 N N . TYR A 1 100 ? 17.372 12.915 -2.255 1.00 54.66 100 TYR A N 1
ATOM 806 C CA . TYR A 1 100 ? 16.554 12.413 -3.349 1.00 54.66 100 TYR A CA 1
ATOM 807 C C . TYR A 1 100 ? 17.387 11.868 -4.499 1.00 54.66 100 TYR A C 1
ATOM 809 O O . TYR A 1 100 ? 16.924 10.934 -5.115 1.00 54.66 100 TYR A O 1
ATOM 817 N N . GLU A 1 101 ? 18.611 12.337 -4.750 1.00 56.56 101 GLU A N 1
ATOM 818 C CA . GLU A 1 101 ? 19.547 11.702 -5.700 1.00 56.56 101 GLU A CA 1
ATOM 819 C C . GLU A 1 101 ? 19.911 10.268 -5.276 1.00 56.56 101 GLU A C 1
ATOM 821 O O . GLU A 1 101 ? 19.970 9.374 -6.112 1.00 56.56 101 GLU A O 1
ATOM 826 N N . THR A 1 102 ? 20.076 10.008 -3.973 1.00 57.12 102 THR A N 1
ATOM 827 C CA . THR A 1 102 ? 20.383 8.657 -3.460 1.00 57.12 102 THR A CA 1
ATOM 828 C C . THR A 1 102 ? 19.161 7.741 -3.524 1.00 57.12 102 THR A C 1
ATOM 830 O O . THR A 1 102 ? 19.263 6.571 -3.906 1.00 57.12 102 THR A O 1
ATOM 833 N N . ILE A 1 103 ? 17.986 8.284 -3.188 1.00 53.12 103 ILE A N 1
ATOM 834 C CA . ILE A 1 103 ? 16.699 7.614 -3.388 1.00 53.12 103 ILE A CA 1
ATOM 835 C C . ILE A 1 103 ? 16.533 7.344 -4.881 1.00 53.12 103 ILE A C 1
ATOM 837 O O . ILE A 1 103 ? 16.448 6.190 -5.248 1.00 53.12 103 ILE A O 1
ATOM 841 N N . LYS A 1 104 ? 16.631 8.356 -5.743 1.00 55.06 104 LYS A N 1
ATOM 842 C CA . LYS A 1 104 ? 16.561 8.293 -7.205 1.00 55.06 104 LYS A CA 1
ATOM 843 C C . LYS A 1 104 ? 17.532 7.279 -7.800 1.00 55.06 104 LYS A C 1
ATOM 845 O O . LYS A 1 104 ? 17.079 6.506 -8.614 1.00 55.06 104 LYS A O 1
ATOM 850 N N . GLN A 1 105 ? 18.792 7.182 -7.381 1.00 57.25 105 GLN A N 1
ATOM 851 C CA . GLN A 1 105 ? 19.712 6.139 -7.870 1.00 57.25 105 GLN A CA 1
ATOM 852 C C . GLN A 1 105 ? 19.306 4.731 -7.418 1.00 57.25 105 GLN A C 1
ATOM 854 O O . GLN A 1 105 ? 19.368 3.780 -8.196 1.00 57.25 105 GLN A O 1
ATOM 859 N N . THR A 1 106 ? 18.844 4.583 -6.174 1.00 54.59 106 THR A N 1
ATOM 860 C CA . THR A 1 106 ? 18.284 3.314 -5.665 1.00 54.59 106 THR A CA 1
ATOM 861 C C . THR A 1 106 ? 16.981 2.956 -6.392 1.00 54.59 106 THR A C 1
ATOM 863 O O . THR A 1 106 ? 16.652 1.791 -6.575 1.00 54.59 106 THR A O 1
ATOM 866 N N . PHE A 1 107 ? 16.248 3.981 -6.814 1.00 51.88 107 PHE A N 1
ATOM 867 C CA . PHE A 1 107 ? 14.971 3.934 -7.501 1.00 51.88 107 PHE A CA 1
ATOM 868 C C . PHE A 1 107 ? 15.196 3.622 -9.001 1.00 51.88 107 PHE A C 1
ATOM 870 O O . PHE A 1 107 ? 14.586 2.700 -9.507 1.00 51.88 107 PHE A O 1
ATOM 877 N N . GLU A 1 108 ? 16.103 4.284 -9.712 1.00 52.91 108 GLU A N 1
ATOM 878 C CA . GLU A 1 108 ? 16.416 4.075 -11.137 1.00 52.91 108 GLU A CA 1
ATOM 879 C C . GLU A 1 108 ? 17.139 2.749 -11.404 1.00 52.91 108 GLU A C 1
ATOM 881 O O . GLU A 1 108 ? 17.007 2.189 -12.487 1.00 52.91 108 GLU A O 1
ATOM 886 N N . SER A 1 109 ? 17.878 2.225 -10.421 1.00 51.75 109 SER A N 1
ATOM 887 C CA . SER A 1 109 ? 18.441 0.865 -10.476 1.00 51.75 109 SER A CA 1
ATOM 888 C C . SER A 1 109 ? 17.409 -0.231 -10.183 1.00 51.75 109 SER A C 1
ATOM 890 O O . SER A 1 109 ? 17.677 -1.411 -10.412 1.00 51.75 109 SER A O 1
ATOM 892 N N . MET A 1 110 ? 16.224 0.144 -9.695 1.00 48.88 110 MET A N 1
ATOM 893 C CA . MET A 1 110 ? 15.051 -0.716 -9.628 1.00 48.88 110 MET A CA 1
ATOM 894 C C . MET A 1 110 ? 14.213 -0.486 -10.883 1.00 48.88 110 MET A C 1
ATOM 896 O O . MET A 1 110 ? 13.675 0.595 -11.088 1.00 48.88 110 MET A O 1
ATOM 900 N N . ASP A 1 111 ? 14.021 -1.508 -11.711 1.00 52.81 111 ASP A N 1
ATOM 901 C CA . ASP A 1 111 ? 13.013 -1.445 -12.769 1.00 52.81 111 ASP A CA 1
ATOM 902 C C . ASP A 1 111 ? 11.625 -1.220 -12.136 1.00 52.81 111 ASP A C 1
ATOM 904 O O . ASP A 1 111 ? 10.970 -2.180 -11.731 1.00 52.81 111 ASP A O 1
ATOM 908 N N . PHE A 1 112 ? 11.160 0.035 -12.027 1.00 46.06 112 PHE A N 1
ATOM 909 C CA . PHE A 1 112 ? 9.892 0.422 -11.367 1.00 46.06 112 PHE A CA 1
ATOM 910 C C . PHE A 1 112 ? 8.642 -0.209 -11.952 1.00 46.06 112 PHE A C 1
ATOM 912 O O . PHE A 1 112 ? 7.569 -0.160 -11.352 1.00 46.06 112 PHE A O 1
ATOM 919 N N . TYR A 1 113 ? 8.775 -0.788 -13.134 1.00 47.53 113 TYR A N 1
ATOM 920 C CA . TYR A 1 113 ? 7.732 -1.594 -13.731 1.00 47.53 113 TYR A CA 1
ATOM 921 C C . TYR A 1 113 ? 7.502 -2.905 -12.975 1.00 47.53 113 TYR A C 1
ATOM 923 O O . TYR A 1 113 ? 6.447 -3.502 -13.162 1.00 47.53 113 TYR A O 1
ATOM 931 N N . THR A 1 114 ? 8.448 -3.298 -12.113 1.00 55.66 114 THR A N 1
ATOM 932 C CA . THR A 1 114 ? 8.424 -4.528 -11.332 1.00 55.66 114 THR A CA 1
ATOM 933 C C . THR A 1 114 ? 8.026 -4.263 -9.890 1.00 55.66 114 THR A C 1
ATOM 935 O O . THR A 1 114 ? 8.789 -3.712 -9.092 1.00 55.66 114 THR A O 1
ATOM 938 N N . ILE A 1 115 ? 6.844 -4.731 -9.512 1.00 63.84 115 ILE A N 1
ATOM 939 C CA . ILE A 1 115 ? 6.388 -4.739 -8.129 1.00 63.84 115 ILE A CA 1
ATOM 940 C C . ILE A 1 115 ? 7.240 -5.726 -7.348 1.00 63.84 115 ILE A C 1
ATOM 942 O O . ILE A 1 115 ? 7.175 -6.950 -7.507 1.00 63.84 115 ILE A O 1
ATOM 946 N N . ASN A 1 116 ? 8.069 -5.157 -6.485 1.00 65.88 116 ASN A N 1
ATOM 947 C CA . ASN A 1 116 ? 9.053 -5.862 -5.689 1.00 65.88 116 ASN A CA 1
ATOM 948 C C . ASN A 1 116 ? 8.846 -5.583 -4.190 1.00 65.88 116 ASN A C 1
ATOM 950 O O . ASN A 1 116 ? 7.912 -4.898 -3.768 1.00 65.88 116 ASN A O 1
ATOM 954 N N . SER A 1 117 ? 9.721 -6.145 -3.359 1.00 65.38 117 SER A N 1
ATOM 955 C CA . SER A 1 117 ? 9.659 -5.971 -1.907 1.00 65.38 117 SER A CA 1
ATOM 956 C C . SER A 1 117 ? 9.826 -4.511 -1.470 1.00 65.38 117 SER A C 1
ATOM 958 O O . SER A 1 117 ? 9.205 -4.111 -0.490 1.00 65.38 117 SER A O 1
ATOM 960 N N . ALA A 1 118 ? 10.597 -3.694 -2.194 1.00 67.25 118 ALA A N 1
ATOM 961 C CA . ALA A 1 118 ? 10.752 -2.274 -1.886 1.00 67.25 118 ALA A CA 1
ATOM 962 C C . ALA A 1 118 ? 9.450 -1.491 -2.117 1.00 67.25 118 ALA A C 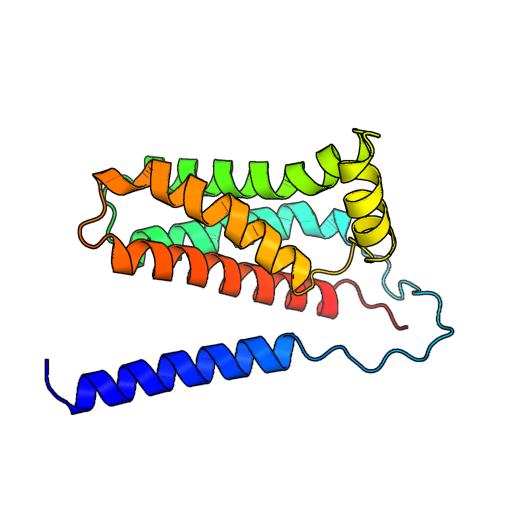1
ATOM 964 O O . ALA A 1 118 ? 9.085 -0.666 -1.279 1.00 67.25 118 ALA A O 1
ATOM 965 N N . TYR A 1 119 ? 8.706 -1.808 -3.184 1.00 72.12 119 TYR A N 1
ATOM 966 C CA . TYR A 1 119 ? 7.376 -1.239 -3.417 1.00 72.12 119 TYR A CA 1
ATOM 967 C C . TYR A 1 119 ? 6.408 -1.584 -2.275 1.00 72.12 119 TYR A C 1
ATOM 969 O O . TYR A 1 119 ? 5.710 -0.704 -1.783 1.00 72.12 119 TYR A O 1
ATOM 977 N N . LEU A 1 120 ? 6.435 -2.826 -1.772 1.00 78.50 120 LEU A N 1
ATOM 978 C CA . LEU A 1 120 ? 5.641 -3.224 -0.601 1.00 78.50 120 LEU A CA 1
ATOM 979 C C . LEU A 1 120 ? 6.002 -2.421 0.661 1.00 78.50 120 LEU A C 1
ATOM 981 O O . LEU A 1 120 ? 5.123 -2.026 1.423 1.00 78.50 120 LEU A O 1
ATOM 985 N N . PHE A 1 121 ? 7.288 -2.187 0.928 1.00 78.00 121 PHE A N 1
ATOM 986 C CA . PHE A 1 121 ? 7.677 -1.373 2.084 1.00 78.00 121 PHE A CA 1
ATOM 987 C C . PHE A 1 121 ? 7.219 0.077 1.935 1.00 78.00 121 PHE A C 1
ATOM 989 O O . PHE A 1 121 ? 6.770 0.675 2.914 1.00 78.00 121 PHE A O 1
ATOM 996 N N . LEU A 1 122 ? 7.292 0.624 0.721 1.00 81.06 122 LEU A N 1
ATOM 997 C CA . LEU A 1 122 ? 6.821 1.970 0.420 1.00 81.06 122 LEU A CA 1
ATOM 998 C C . LEU A 1 122 ? 5.315 2.107 0.679 1.00 81.06 122 LEU A C 1
ATOM 1000 O O . LEU A 1 122 ? 4.908 3.021 1.400 1.00 81.06 122 LEU A O 1
ATOM 1004 N N . THR A 1 123 ? 4.503 1.181 0.160 1.00 84.06 123 THR A N 1
ATOM 1005 C CA . THR A 1 123 ? 3.050 1.184 0.392 1.00 84.06 123 THR A CA 1
ATOM 1006 C C . THR A 1 123 ? 2.734 1.009 1.872 1.00 84.06 123 THR A C 1
ATOM 1008 O O . THR A 1 123 ? 1.962 1.783 2.424 1.00 84.06 123 THR A O 1
ATOM 1011 N N . LEU A 1 124 ? 3.419 0.118 2.592 1.00 86.31 124 LEU A N 1
ATOM 1012 C CA . LEU A 1 124 ? 3.214 -0.024 4.037 1.00 86.31 124 LEU A CA 1
ATOM 1013 C C . LEU A 1 124 ? 3.521 1.263 4.820 1.00 86.31 124 LEU A C 1
ATOM 1015 O O . LEU A 1 124 ? 2.743 1.630 5.701 1.00 86.31 124 LEU A O 1
ATOM 1019 N N . ILE A 1 125 ? 4.624 1.954 4.512 1.00 87.88 125 ILE A N 1
ATOM 1020 C CA . ILE A 1 125 ? 5.017 3.203 5.189 1.00 87.88 125 ILE A CA 1
ATOM 1021 C C . ILE A 1 125 ? 4.004 4.323 4.934 1.00 87.88 125 ILE A C 1
ATOM 1023 O O . ILE A 1 125 ? 3.790 5.149 5.818 1.00 87.88 125 ILE A O 1
ATOM 1027 N N . ILE A 1 126 ? 3.380 4.358 3.757 1.00 89.81 126 ILE A N 1
ATOM 1028 C CA . ILE A 1 126 ? 2.457 5.426 3.358 1.00 89.81 126 ILE A CA 1
ATOM 1029 C C . ILE A 1 126 ? 1.017 5.092 3.750 1.00 89.81 126 ILE A C 1
ATOM 1031 O O . ILE A 1 126 ? 0.335 5.885 4.400 1.00 89.81 126 ILE A O 1
ATOM 1035 N N . GLU A 1 127 ? 0.535 3.911 3.388 1.00 92.81 127 GLU A N 1
ATOM 1036 C CA . GLU A 1 127 ? -0.875 3.564 3.517 1.00 92.81 127 GLU A CA 1
ATOM 1037 C C . GLU A 1 127 ? -1.273 3.255 4.943 1.00 92.81 127 GLU A C 1
ATOM 1039 O O . GLU A 1 127 ? -2.337 3.690 5.384 1.00 92.81 127 GLU A O 1
ATOM 1044 N N . CYS A 1 128 ? -0.417 2.556 5.693 1.00 91.94 128 CYS A N 1
ATOM 1045 C CA . CYS A 1 128 ? -0.726 2.219 7.076 1.00 91.94 128 CYS A CA 1
ATOM 1046 C C . CYS A 1 128 ? -1.040 3.460 7.926 1.00 91.94 128 CYS A C 1
ATOM 1048 O O . CYS A 1 128 ? -2.104 3.464 8.555 1.00 91.94 128 CYS A O 1
ATOM 1050 N N . PRO A 1 129 ? -0.203 4.519 7.959 1.00 93.00 129 PRO A N 1
ATOM 1051 C CA . PRO A 1 129 ? -0.516 5.704 8.748 1.00 93.00 129 PRO A CA 1
ATOM 1052 C C . PRO A 1 129 ? -1.714 6.480 8.200 1.00 93.00 129 PRO A C 1
ATOM 1054 O O . PRO A 1 129 ? -2.527 6.930 9.004 1.00 93.00 129 PRO A O 1
ATOM 1057 N N . ILE A 1 130 ? -1.870 6.611 6.877 1.00 94.69 130 ILE A N 1
ATOM 1058 C CA . ILE A 1 130 ? -2.992 7.357 6.281 1.00 94.69 130 ILE A CA 1
ATOM 1059 C C . ILE A 1 130 ? -4.322 6.684 6.618 1.00 94.69 130 ILE A C 1
ATOM 1061 O O . ILE A 1 130 ? -5.224 7.321 7.168 1.00 94.69 130 ILE A O 1
ATOM 1065 N N . VAL A 1 131 ? -4.441 5.385 6.335 1.00 94.88 131 VAL A N 1
ATOM 1066 C CA . VAL A 1 131 ? -5.673 4.637 6.597 1.00 94.88 131 VAL A CA 1
ATOM 1067 C C . VAL A 1 131 ? -5.968 4.637 8.091 1.00 94.88 131 VAL A C 1
ATOM 1069 O O . VAL A 1 131 ? -7.088 4.960 8.489 1.00 94.88 131 VAL A O 1
ATOM 1072 N N . TYR A 1 132 ? -4.968 4.344 8.929 1.00 94.19 132 TYR A N 1
ATOM 1073 C CA . TYR A 1 132 ? -5.142 4.337 10.378 1.00 94.19 132 TYR A CA 1
ATOM 1074 C C . TYR A 1 132 ? -5.598 5.705 10.898 1.00 94.19 132 TYR A C 1
ATOM 1076 O O . TYR A 1 132 ? -6.592 5.768 11.618 1.00 94.19 132 TYR A O 1
ATOM 1084 N N . ALA A 1 133 ? -4.944 6.799 10.500 1.00 94.94 133 ALA A N 1
ATOM 1085 C CA . ALA A 1 133 ? -5.301 8.148 10.936 1.00 94.94 133 ALA A CA 1
ATOM 1086 C C . ALA A 1 133 ? -6.735 8.526 10.546 1.00 94.94 133 ALA A C 1
ATOM 1088 O O . ALA A 1 133 ? -7.439 9.159 11.334 1.00 94.94 133 ALA A O 1
ATOM 1089 N N . ILE A 1 134 ? -7.189 8.109 9.360 1.00 95.00 134 ILE A N 1
ATOM 1090 C CA . ILE A 1 134 ? -8.539 8.414 8.887 1.00 95.00 134 ILE A CA 1
ATOM 1091 C C . ILE A 1 134 ? -9.585 7.577 9.619 1.00 95.00 134 ILE A C 1
ATOM 1093 O O . ILE A 1 134 ? -10.638 8.125 9.926 1.00 95.00 134 ILE A O 1
ATOM 1097 N N . VAL A 1 135 ? -9.351 6.292 9.910 1.00 94.06 135 VAL A N 1
ATOM 1098 C CA . VAL A 1 135 ? -10.391 5.395 10.463 1.00 94.06 135 VAL A CA 1
ATOM 1099 C C . VAL A 1 135 ? -10.280 5.096 11.965 1.00 94.06 135 VAL A C 1
ATOM 1101 O O . VAL A 1 135 ? -11.174 4.446 12.509 1.00 94.06 135 VAL A O 1
ATOM 1104 N N . GLN A 1 136 ? -9.233 5.563 12.657 1.00 93.00 136 GLN A N 1
ATOM 1105 C CA . GLN A 1 136 ? -8.945 5.226 14.066 1.00 93.00 136 GLN A CA 1
ATOM 1106 C C . GLN A 1 136 ? -10.094 5.482 15.048 1.00 93.00 136 GLN A C 1
ATOM 1108 O O . GLN A 1 136 ? -10.203 4.754 16.033 1.00 93.00 136 GLN A O 1
ATOM 1113 N N . ASP A 1 137 ? -10.955 6.467 14.786 1.00 91.38 137 ASP A N 1
ATOM 1114 C CA . ASP A 1 137 ? -12.053 6.829 15.694 1.00 91.38 137 ASP A CA 1
ATOM 1115 C C . ASP A 1 137 ? -13.198 5.806 15.694 1.00 91.38 137 ASP A C 1
ATOM 1117 O O . ASP A 1 137 ? -14.008 5.782 16.615 1.00 91.38 137 ASP A O 1
ATOM 1121 N N . GLU A 1 138 ? -13.280 4.955 14.668 1.00 89.19 138 GLU A N 1
ATOM 1122 C CA . GLU A 1 138 ? -14.315 3.917 14.537 1.00 89.19 138 GLU A CA 1
ATOM 1123 C C . GLU A 1 138 ? -13.789 2.516 14.880 1.00 89.19 138 GLU A C 1
ATOM 1125 O O . GLU A 1 138 ? -14.529 1.532 14.843 1.00 89.19 138 GLU A O 1
ATOM 1130 N N . ILE A 1 139 ? -12.502 2.406 15.214 1.00 89.19 139 ILE A N 1
ATOM 1131 C CA . ILE A 1 139 ? -11.834 1.139 15.489 1.00 89.19 139 ILE A CA 1
ATOM 1132 C C . ILE A 1 139 ? -11.903 0.827 16.987 1.00 89.19 139 ILE A C 1
ATOM 1134 O O . ILE A 1 139 ? -11.341 1.539 17.816 1.00 89.19 139 ILE A O 1
ATOM 1138 N N . HIS A 1 140 ? -12.499 -0.318 17.328 1.00 85.81 140 HIS A N 1
ATOM 1139 C CA . HIS A 1 140 ? -12.492 -0.841 18.700 1.00 85.81 140 HIS A CA 1
ATOM 1140 C C . HIS A 1 140 ? -11.104 -1.329 19.152 1.00 85.81 140 HIS A C 1
ATOM 1142 O O . HIS A 1 140 ? -10.702 -1.086 20.287 1.00 85.81 140 HIS A O 1
ATOM 1148 N N . ASP A 1 141 ? -10.365 -2.029 18.281 1.00 88.06 141 ASP A N 1
ATOM 1149 C CA . ASP A 1 141 ? -9.046 -2.597 18.595 1.00 88.06 141 ASP A CA 1
ATOM 1150 C C . ASP A 1 141 ? -7.951 -1.988 17.708 1.00 88.06 141 ASP A C 1
ATOM 1152 O O . ASP A 1 141 ? -7.752 -2.384 16.555 1.00 88.06 141 ASP A O 1
ATOM 1156 N N . LYS A 1 142 ? -7.221 -1.024 18.282 1.00 86.81 142 LYS A N 1
ATOM 1157 C CA . LYS A 1 142 ? -6.144 -0.279 17.611 1.00 86.81 142 LYS A CA 1
ATOM 1158 C C . LYS A 1 142 ? -4.935 -1.144 17.239 1.00 86.81 142 LYS A C 1
ATOM 1160 O O . LYS A 1 142 ? -4.228 -0.825 16.289 1.00 86.81 142 LYS A O 1
ATOM 1165 N N . LYS A 1 143 ? -4.667 -2.232 17.970 1.00 84.94 143 LYS A N 1
ATOM 1166 C CA . LYS A 1 143 ? -3.556 -3.141 17.631 1.00 84.94 143 LYS A CA 1
ATOM 1167 C C . LYS A 1 143 ? -3.947 -4.028 16.458 1.00 84.94 143 LYS A C 1
ATOM 1169 O O . LYS A 1 143 ? -3.153 -4.225 15.540 1.00 84.94 143 LYS A O 1
ATOM 1174 N N . LYS A 1 144 ? -5.190 -4.516 16.465 1.00 86.62 144 LYS A N 1
ATOM 1175 C CA . LYS A 1 144 ? -5.752 -5.288 15.355 1.00 86.62 144 LYS A CA 1
ATOM 1176 C C . LYS A 1 144 ? -5.828 -4.459 14.071 1.00 86.62 144 LYS A C 1
ATOM 1178 O O . LYS A 1 144 ? -5.559 -5.007 13.008 1.00 86.62 144 LYS A O 1
ATOM 1183 N N . SER A 1 145 ? -6.157 -3.167 14.141 1.00 89.44 145 SER A N 1
ATOM 1184 C CA . SER A 1 145 ? -6.291 -2.339 12.934 1.00 89.44 145 SER A CA 1
ATOM 1185 C C . SER A 1 145 ? -5.002 -2.184 12.149 1.00 89.44 145 SER A C 1
ATOM 1187 O O . SER A 1 145 ? -5.030 -2.404 10.943 1.00 89.44 145 SER A O 1
ATOM 1189 N N . LEU A 1 146 ? -3.878 -1.898 12.808 1.00 90.31 146 LEU A N 1
ATOM 1190 C CA . LEU A 1 146 ? -2.580 -1.825 12.131 1.00 90.31 146 LEU A CA 1
ATOM 1191 C C . LEU A 1 146 ? -2.240 -3.148 11.436 1.00 90.31 146 LEU A C 1
ATOM 1193 O O . LEU A 1 146 ? -1.836 -3.144 10.277 1.00 90.31 146 LEU A O 1
ATOM 1197 N N . GLY A 1 147 ? -2.488 -4.279 12.106 1.00 90.06 147 GLY A N 1
ATOM 1198 C CA . GLY A 1 147 ? -2.282 -5.603 11.518 1.00 90.06 147 GLY A CA 1
ATOM 1199 C C . GLY A 1 147 ? -3.171 -5.870 10.300 1.00 90.06 147 GLY A C 1
ATOM 1200 O O . GLY A 1 147 ? -2.702 -6.428 9.315 1.00 90.06 147 GLY A O 1
ATOM 1201 N N . VAL A 1 148 ? -4.439 -5.452 10.335 1.00 91.75 148 VAL A N 1
ATOM 1202 C CA . VAL A 1 148 ? -5.373 -5.633 9.209 1.00 91.75 148 VAL A CA 1
ATOM 1203 C C . VAL A 1 148 ? -5.023 -4.735 8.030 1.00 91.75 148 VAL A C 1
ATOM 1205 O O . VAL A 1 148 ? -5.067 -5.206 6.898 1.00 91.75 148 VAL A O 1
ATOM 1208 N N . ILE A 1 149 ? -4.667 -3.474 8.280 1.00 93.12 149 ILE A N 1
ATOM 1209 C CA . ILE A 1 149 ? -4.277 -2.534 7.223 1.00 93.12 149 ILE A CA 1
ATOM 1210 C C . ILE A 1 149 ? -2.998 -3.031 6.539 1.00 93.12 149 ILE A C 1
ATOM 1212 O O . ILE A 1 149 ? -2.975 -3.171 5.318 1.00 93.12 149 ILE A O 1
ATOM 1216 N N . ALA A 1 150 ? -1.981 -3.409 7.322 1.00 91.31 150 ALA A N 1
ATOM 1217 C CA . ALA A 1 150 ? -0.746 -3.975 6.789 1.00 91.31 150 ALA A CA 1
ATOM 1218 C C . ALA A 1 150 ? -0.997 -5.277 6.010 1.00 91.31 150 ALA A C 1
ATOM 1220 O O . ALA A 1 150 ? -0.473 -5.457 4.915 1.00 91.31 150 ALA A O 1
ATOM 1221 N N . ALA A 1 151 ? -1.839 -6.175 6.533 1.00 89.56 151 ALA A N 1
ATOM 1222 C CA . ALA A 1 151 ? -2.194 -7.408 5.837 1.00 89.56 151 ALA A CA 1
ATOM 1223 C C . ALA A 1 151 ? -2.932 -7.144 4.516 1.00 89.56 151 ALA A C 1
ATOM 1225 O O . ALA A 1 151 ? -2.688 -7.855 3.545 1.00 89.56 151 ALA A O 1
ATOM 1226 N N . ALA A 1 152 ? -3.808 -6.137 4.465 1.00 91.31 152 ALA A N 1
ATOM 1227 C CA . ALA A 1 152 ? -4.510 -5.766 3.241 1.00 91.31 152 ALA A CA 1
ATOM 1228 C C . ALA A 1 152 ? -3.529 -5.295 2.159 1.00 91.31 152 ALA A C 1
ATOM 1230 O O . ALA A 1 152 ? -3.554 -5.842 1.061 1.00 91.31 152 ALA A O 1
ATOM 1231 N N . ASN A 1 153 ? -2.600 -4.405 2.520 1.00 90.44 153 ASN A N 1
ATOM 1232 C CA . ASN A 1 153 ? -1.523 -3.923 1.648 1.00 90.44 153 ASN A CA 1
ATOM 1233 C C . ASN A 1 153 ? -0.594 -5.046 1.155 1.00 90.44 153 ASN A C 1
ATOM 1235 O O . ASN A 1 153 ? -0.203 -5.087 -0.011 1.00 90.44 153 ASN A O 1
ATOM 1239 N N . VAL A 1 154 ? -0.241 -5.996 2.028 1.00 88.12 154 VAL A N 1
ATOM 1240 C CA . VAL A 1 154 ? 0.547 -7.175 1.635 1.00 88.12 154 VAL A CA 1
ATOM 1241 C C . VAL A 1 154 ? -0.212 -8.011 0.607 1.00 88.12 154 VAL A C 1
ATOM 1243 O O . VAL A 1 154 ? 0.353 -8.374 -0.424 1.00 88.12 154 VAL A O 1
ATOM 1246 N N . VAL A 1 155 ? -1.482 -8.328 0.874 1.00 87.25 155 VAL A N 1
ATOM 1247 C CA . VAL A 1 155 ? -2.305 -9.157 -0.018 1.00 87.25 155 VAL A CA 1
ATOM 1248 C C . VAL A 1 155 ? -2.458 -8.494 -1.382 1.00 87.25 155 VAL A C 1
ATOM 1250 O O . VAL A 1 155 ? -2.271 -9.164 -2.400 1.00 87.25 155 VAL A O 1
ATOM 1253 N N . THR A 1 156 ? -2.754 -7.195 -1.420 1.00 88.88 156 THR A N 1
ATOM 1254 C CA . THR A 1 156 ? -2.898 -6.463 -2.679 1.00 88.88 156 THR A CA 1
ATOM 1255 C C . THR A 1 156 ? -1.577 -6.381 -3.424 1.00 88.88 156 THR A C 1
ATOM 1257 O O . THR A 1 156 ? -1.542 -6.754 -4.590 1.00 88.88 156 THR A O 1
ATOM 1260 N N . THR A 1 157 ? -0.468 -6.042 -2.765 1.00 85.69 157 THR A N 1
ATOM 1261 C CA . THR A 1 157 ? 0.853 -5.970 -3.414 1.00 85.69 157 THR A CA 1
ATOM 1262 C C . THR A 1 157 ? 1.295 -7.315 -3.997 1.00 85.69 157 THR A C 1
ATOM 1264 O O . THR A 1 157 ? 1.771 -7.374 -5.130 1.00 85.69 157 THR A O 1
ATOM 1267 N N . VAL A 1 158 ? 1.091 -8.419 -3.268 1.00 82.62 158 VAL A N 1
ATOM 1268 C CA . VAL A 1 158 ? 1.384 -9.776 -3.767 1.00 82.62 158 VAL A CA 1
ATOM 1269 C C . VAL A 1 158 ? 0.520 -10.115 -4.977 1.00 82.62 158 VAL A C 1
ATOM 1271 O O . VAL A 1 158 ? 1.019 -10.673 -5.956 1.00 82.62 158 VAL A O 1
ATOM 1274 N N . MET A 1 159 ? -0.767 -9.772 -4.928 1.00 84.56 159 MET A N 1
ATOM 1275 C CA . MET A 1 159 ? -1.670 -9.952 -6.058 1.00 84.56 159 MET A CA 1
ATOM 1276 C C . MET A 1 159 ? -1.204 -9.137 -7.264 1.00 84.56 159 MET A C 1
ATOM 1278 O O . MET A 1 159 ? -1.170 -9.684 -8.365 1.00 84.56 159 MET A O 1
ATOM 1282 N N . VAL A 1 160 ? -0.818 -7.870 -7.088 1.00 82.25 160 VAL A N 1
ATOM 1283 C CA . VAL A 1 160 ? -0.357 -7.066 -8.221 1.00 82.25 160 VAL A CA 1
ATOM 1284 C C . VAL A 1 160 ? 0.934 -7.633 -8.805 1.00 82.25 160 VAL A C 1
ATOM 1286 O O . VAL A 1 160 ? 1.010 -7.808 -10.017 1.00 82.25 160 VAL A O 1
ATOM 1289 N N . ALA A 1 161 ? 1.895 -8.031 -7.967 1.00 79.19 161 ALA A N 1
ATOM 1290 C CA . ALA A 1 161 ? 3.116 -8.693 -8.427 1.00 79.19 161 ALA A CA 1
ATOM 1291 C C . ALA A 1 161 ? 2.815 -9.988 -9.206 1.00 79.19 161 ALA A C 1
ATOM 1293 O O . ALA A 1 161 ? 3.505 -10.324 -10.167 1.00 79.19 161 ALA A O 1
ATOM 1294 N N . ALA A 1 162 ? 1.779 -10.737 -8.813 1.00 76.94 162 ALA A N 1
ATOM 1295 C CA . ALA A 1 162 ? 1.333 -11.911 -9.557 1.00 76.94 162 ALA A CA 1
ATOM 1296 C C . ALA A 1 162 ? 0.689 -11.534 -10.903 1.00 76.94 162 ALA A C 1
ATOM 1298 O O . ALA A 1 162 ? 1.027 -12.142 -11.917 1.00 76.94 162 ALA A O 1
ATOM 1299 N N . ILE A 1 163 ? -0.198 -10.532 -10.929 1.00 76.50 163 ILE A N 1
ATOM 1300 C CA . ILE A 1 163 ? -0.841 -10.034 -12.157 1.00 76.50 163 ILE A CA 1
ATOM 1301 C C . ILE A 1 163 ? 0.218 -9.560 -13.147 1.00 76.50 163 ILE A C 1
ATOM 1303 O O . ILE A 1 163 ? 0.193 -9.969 -14.304 1.00 76.50 163 ILE A O 1
ATOM 1307 N N . GLU A 1 164 ? 1.171 -8.759 -12.686 1.00 74.62 164 GLU A N 1
ATOM 1308 C CA . GLU A 1 164 ? 2.268 -8.240 -13.493 1.00 74.62 164 GLU A CA 1
ATOM 1309 C C . GLU A 1 164 ? 3.100 -9.380 -14.102 1.00 74.62 164 GLU A C 1
ATOM 1311 O O . GLU A 1 164 ? 3.263 -9.439 -15.317 1.00 74.62 164 GLU A O 1
ATOM 1316 N N . ARG A 1 165 ? 3.517 -10.370 -13.298 1.00 73.69 165 ARG A N 1
ATOM 1317 C CA . ARG A 1 165 ? 4.296 -11.530 -13.777 1.00 73.69 165 ARG A CA 1
ATOM 1318 C C . ARG A 1 165 ? 3.536 -12.431 -14.755 1.00 73.69 165 ARG A C 1
ATOM 1320 O O . ARG A 1 165 ? 4.162 -13.138 -15.546 1.00 73.69 165 ARG A O 1
ATOM 1327 N N . ILE A 1 166 ? 2.206 -12.463 -14.680 1.00 71.56 166 ILE A N 1
ATOM 1328 C CA . ILE A 1 166 ? 1.362 -13.257 -15.583 1.00 71.56 166 ILE A CA 1
ATOM 1329 C C . ILE A 1 166 ? 1.096 -12.498 -16.887 1.00 71.56 166 ILE A C 1
ATOM 1331 O O . ILE A 1 166 ? 1.193 -13.096 -17.961 1.00 71.56 166 ILE A O 1
ATOM 1335 N N . ALA A 1 167 ? 0.737 -11.217 -16.788 1.00 66.88 167 ALA A N 1
ATOM 1336 C CA . ALA A 1 167 ? 0.204 -10.415 -17.887 1.00 66.88 167 ALA A CA 1
ATOM 1337 C C . ALA A 1 167 ? 1.274 -9.622 -18.648 1.00 66.88 167 ALA A C 1
ATOM 1339 O O . ALA A 1 167 ? 1.133 -9.431 -19.855 1.00 66.88 167 ALA A O 1
ATOM 1340 N N . CYS A 1 168 ? 2.346 -9.209 -17.973 1.00 65.25 168 CYS A N 1
ATOM 1341 C CA . CYS A 1 168 ? 3.467 -8.488 -18.559 1.00 65.25 168 CYS A CA 1
ATOM 1342 C C . CYS A 1 168 ? 4.706 -9.394 -18.545 1.00 65.25 168 CYS A C 1
ATOM 1344 O O . CYS A 1 168 ? 5.629 -9.223 -17.748 1.00 65.25 168 CYS A O 1
ATOM 1346 N N . ARG A 1 169 ? 4.707 -10.431 -19.394 1.00 57.28 169 ARG A N 1
ATOM 1347 C CA . ARG A 1 169 ? 5.837 -11.367 -19.448 1.00 57.28 169 ARG A CA 1
ATOM 1348 C C . ARG A 1 169 ? 7.049 -10.661 -20.049 1.00 57.28 169 ARG A C 1
ATOM 1350 O O . ARG A 1 169 ? 7.044 -10.320 -21.229 1.00 57.28 169 ARG A O 1
ATOM 1357 N N . GLY A 1 170 ? 8.100 -10.531 -19.256 1.00 53.19 170 GLY A N 1
ATOM 1358 C CA . GLY A 1 170 ? 9.468 -10.366 -19.734 1.00 53.19 170 GLY A CA 1
ATOM 1359 C C . GLY A 1 170 ? 10.334 -11.521 -19.260 1.00 53.19 170 GLY A C 1
ATOM 1360 O O . GLY A 1 170 ? 9.961 -12.259 -18.340 1.00 53.19 170 GLY A O 1
ATOM 1361 N N . SER A 1 171 ? 11.488 -11.689 -19.886 1.00 49.44 171 SER A N 1
ATOM 1362 C CA . SER A 1 171 ? 12.604 -12.403 -19.275 1.00 49.44 171 SER A CA 1
ATOM 1363 C C . SER A 1 171 ? 13.737 -11.418 -19.086 1.00 49.44 171 SER A C 1
ATOM 1365 O O . SER A 1 171 ? 13.859 -10.439 -19.825 1.00 49.44 171 SER A O 1
ATOM 1367 N N . TRP A 1 172 ? 14.516 -11.710 -18.052 1.00 46.16 172 TRP A N 1
ATOM 1368 C CA . TRP A 1 172 ? 15.906 -11.312 -18.010 1.00 46.16 172 TRP A CA 1
ATOM 1369 C C . TRP A 1 172 ? 16.612 -12.055 -19.136 1.00 46.16 172 TRP A C 1
ATOM 1371 O O . TRP A 1 172 ? 16.349 -13.276 -19.276 1.00 46.16 172 TRP A O 1
#

Secondary structure (DSSP, 8-state):
--HHHHHHHHHHHHHHHHHHHHHTS-----TT---EE-SS--HHHHHHHHHHHHHHHHHHHHHHHHT-S-HHHHHHHHHHHHHHHHHHHHHHHH---HHHHHHHHHHHTS-TTS--HHHHHHHHHHHHHHHHHHHGGG-S-HHHHHHHHHHHHHHHHHHHHHHHHHHS-EE-

Radius of gyration: 18.07 Å; chains: 1; bounding box: 44×41×52 Å

Foldseek 3Di:
DDPVVVVVVVVVVVVVVVVVVVQQPPDDDDPPDDKDWPDPDALVNCVVVLLVVLLVLLLCLLCVVQVFPPSVLLSVLSVVLSVVLVCVLVVLVVDDDPVSVVVVVVSVVDPVSALHPVSLVSSLVRSLCSSCVSRVVRGPDSVVNSVSNSVSSVVSSSVSNVCCCVRGDIDD

pLDDT: mean 72.91, std 17.37, range [39.97, 96.06]

Sequence (172 aa):
MKKSDKIFARTKESILLIVLLVLCIPKVVYADSSWIWFTTTAPYQLLPFVAVLTIVIEYLMIKNILHIQNKKRVLIAVCISNLVSFMVPYFATYYQDGVYETIKQTFESMDFYTINSAYLFLTLIIECPIVYAIVQDEIHDKKKSLGVIAAANVVTTVMVAAIERIACRGSW